Protein AF-A0A9E4XNE5-F1 (afdb_monomer_lite)

pLDDT: mean 86.87, std 10.06, range [44.75, 98.38]

Structure (mmCIF, N/CA/C/O backbone):
data_AF-A0A9E4XNE5-F1
#
_entry.id   AF-A0A9E4XNE5-F1
#
loop_
_atom_site.group_PDB
_atom_site.id
_atom_site.type_symbol
_atom_site.label_atom_id
_atom_site.label_alt_id
_atom_site.label_comp_id
_atom_site.label_asym_id
_atom_site.label_entity_id
_atom_site.label_seq_id
_atom_site.pdbx_PDB_ins_code
_atom_site.Cartn_x
_atom_site.Cartn_y
_atom_site.Cartn_z
_atom_site.occupancy
_atom_site.B_iso_or_equiv
_atom_site.auth_seq_id
_atom_site.auth_comp_id
_atom_site.auth_asym_id
_atom_site.auth_atom_id
_atom_site.pdbx_PDB_model_num
ATOM 1 N N . MET A 1 1 ? -1.985 1.975 -27.628 1.00 81.44 1 MET A N 1
ATOM 2 C CA . MET A 1 1 ? -0.834 2.059 -26.704 1.00 81.44 1 MET A CA 1
ATOM 3 C C . MET A 1 1 ? 0.299 2.797 -27.399 1.00 81.44 1 MET A C 1
ATOM 5 O O . MET A 1 1 ? 0.559 2.473 -28.553 1.00 81.44 1 MET A O 1
ATOM 9 N N . ASN A 1 2 ? 0.923 3.786 -26.751 1.00 85.31 2 ASN A N 1
ATOM 10 C CA . ASN A 1 2 ? 2.103 4.469 -27.289 1.00 85.31 2 ASN A CA 1
ATOM 11 C C . ASN A 1 2 ? 3.380 3.778 -26.758 1.00 85.31 2 ASN A C 1
ATOM 13 O O . ASN A 1 2 ? 3.574 3.788 -25.543 1.00 85.31 2 ASN A O 1
ATOM 17 N N . PRO A 1 3 ? 4.225 3.162 -27.609 1.00 84.94 3 PRO A N 1
ATOM 18 C CA . PRO A 1 3 ? 5.470 2.531 -27.163 1.00 84.94 3 PRO A CA 1
ATOM 19 C C . PRO A 1 3 ? 6.465 3.527 -26.548 1.00 84.94 3 PRO A C 1
ATOM 21 O O . PRO A 1 3 ? 7.222 3.138 -25.669 1.00 84.94 3 PRO A O 1
ATOM 24 N N . GLU A 1 4 ? 6.426 4.806 -26.937 1.00 88.31 4 GLU A N 1
ATOM 25 C CA . GLU A 1 4 ? 7.335 5.844 -26.419 1.00 88.31 4 GLU A CA 1
ATOM 26 C C . GLU A 1 4 ? 7.037 6.246 -24.965 1.00 88.31 4 GLU A C 1
ATOM 28 O O . GLU A 1 4 ? 7.830 6.937 -24.334 1.00 88.31 4 GLU A O 1
ATOM 33 N N . SER A 1 5 ? 5.904 5.807 -24.406 1.00 89.00 5 SER A N 1
ATOM 34 C CA . SER A 1 5 ? 5.564 6.027 -22.994 1.00 89.00 5 SER A CA 1
ATOM 35 C C . SER A 1 5 ? 6.295 5.079 -22.031 1.00 89.00 5 SER A C 1
ATOM 37 O O . SER A 1 5 ? 6.114 5.206 -20.823 1.00 89.00 5 SER A O 1
ATOM 39 N N . PHE A 1 6 ? 7.088 4.127 -22.538 1.00 89.62 6 PHE A N 1
ATOM 40 C CA . PHE A 1 6 ? 7.805 3.130 -21.740 1.00 89.62 6 PHE A CA 1
ATOM 41 C C . PHE A 1 6 ? 9.313 3.380 -21.813 1.00 89.62 6 PHE A C 1
ATOM 43 O O . PHE A 1 6 ? 9.875 3.451 -22.904 1.00 89.62 6 PHE A O 1
ATOM 50 N N . SER A 1 7 ? 9.963 3.509 -20.655 1.00 89.75 7 SER A N 1
ATOM 51 C CA . SER A 1 7 ? 11.423 3.606 -20.565 1.00 89.75 7 SER A CA 1
ATOM 52 C C . SER A 1 7 ? 12.094 2.253 -20.818 1.00 89.75 7 SER A C 1
ATOM 54 O O . SER A 1 7 ? 11.452 1.203 -20.741 1.00 89.75 7 SER A O 1
ATOM 56 N N . GLU A 1 8 ? 13.405 2.270 -21.072 1.00 84.19 8 GLU A N 1
ATOM 57 C CA . GLU A 1 8 ? 14.212 1.043 -21.168 1.00 84.19 8 GLU A CA 1
ATOM 58 C C . GLU A 1 8 ? 14.203 0.236 -19.857 1.00 84.19 8 GLU A C 1
ATOM 60 O O . GLU A 1 8 ? 14.239 -0.990 -19.895 1.00 84.19 8 GLU A O 1
ATOM 65 N N . ASP A 1 9 ? 14.053 0.915 -18.716 1.00 86.81 9 ASP A N 1
ATOM 66 C CA . ASP A 1 9 ? 13.974 0.307 -17.380 1.00 86.81 9 ASP A CA 1
ATOM 67 C C . ASP A 1 9 ? 12.570 -0.204 -17.006 1.00 86.81 9 ASP A C 1
ATOM 69 O O . ASP A 1 9 ? 12.326 -0.592 -15.859 1.00 86.81 9 ASP A O 1
ATOM 73 N N . ALA A 1 10 ? 11.602 -0.172 -17.928 1.00 89.62 10 ALA A N 1
ATOM 74 C CA . ALA A 1 10 ? 10.262 -0.669 -17.643 1.00 89.62 10 ALA A CA 1
ATOM 75 C C . ALA A 1 10 ? 10.308 -2.163 -17.245 1.00 89.62 10 ALA A C 1
ATOM 77 O O . ALA A 1 10 ? 11.053 -2.941 -17.842 1.00 89.62 10 ALA A O 1
ATOM 78 N N . PRO A 1 11 ? 9.481 -2.619 -16.281 1.00 91.06 11 PRO A N 1
ATOM 79 C CA . PRO A 1 11 ? 9.478 -4.006 -15.808 1.00 91.06 11 PRO A CA 1
ATOM 80 C C . PRO A 1 11 ? 8.749 -4.937 -16.792 1.00 91.06 11 PRO A C 1
ATOM 82 O O . PRO A 1 11 ? 7.751 -5.583 -16.466 1.00 91.06 11 PRO A O 1
ATOM 85 N N . GLY A 1 12 ? 9.209 -4.974 -18.038 1.00 92.62 12 GLY A N 1
ATOM 86 C CA . GLY A 1 12 ? 8.590 -5.686 -19.143 1.00 92.62 12 GLY A CA 1
ATOM 87 C C . GLY A 1 12 ? 9.072 -5.167 -20.490 1.00 92.62 12 GLY A C 1
ATOM 88 O O . GLY A 1 12 ? 10.051 -4.437 -20.585 1.00 92.62 12 GLY A O 1
ATOM 89 N N . ARG A 1 13 ? 8.386 -5.563 -21.560 1.00 92.75 13 ARG A N 1
ATOM 90 C CA . ARG A 1 13 ? 8.715 -5.139 -22.925 1.00 92.75 13 ARG A CA 1
ATOM 91 C C . ARG A 1 13 ? 7.472 -4.817 -23.728 1.00 92.75 13 ARG A C 1
ATOM 93 O O . ARG A 1 13 ? 6.460 -5.508 -23.622 1.00 92.75 13 ARG A O 1
ATOM 100 N N . VAL A 1 14 ? 7.578 -3.815 -24.590 1.00 93.69 14 VAL A N 1
ATOM 101 C CA . VAL A 1 14 ? 6.551 -3.515 -25.587 1.00 93.69 14 VAL A CA 1
ATOM 102 C C . VAL A 1 14 ? 6.839 -4.328 -26.849 1.00 93.69 14 VAL A C 1
ATOM 104 O O . VAL A 1 14 ? 7.942 -4.287 -27.388 1.00 93.69 14 VAL A O 1
ATOM 107 N N . VAL A 1 15 ? 5.859 -5.094 -27.321 1.00 92.69 15 VAL A N 1
ATOM 108 C CA . VAL A 1 15 ? 5.959 -5.925 -28.528 1.00 92.69 15 VAL A CA 1
ATOM 109 C C . VAL A 1 15 ? 4.885 -5.538 -29.531 1.00 92.69 15 VAL A C 1
ATOM 111 O O . VAL A 1 15 ? 3.800 -5.092 -29.148 1.00 92.69 15 VAL A O 1
ATOM 114 N N . ARG A 1 16 ? 5.153 -5.745 -30.825 1.00 92.81 16 ARG A N 1
ATOM 115 C CA . ARG A 1 16 ? 4.084 -5.678 -31.823 1.00 92.81 16 ARG A CA 1
ATOM 116 C C . ARG A 1 16 ? 3.173 -6.890 -31.691 1.00 92.81 16 ARG A C 1
ATOM 118 O O . ARG A 1 16 ? 3.657 -8.019 -31.638 1.00 92.81 16 ARG A O 1
ATOM 125 N N . ALA A 1 17 ? 1.869 -6.643 -31.669 1.00 88.94 17 ALA A N 1
ATOM 126 C CA . ALA A 1 17 ? 0.841 -7.672 -31.582 1.00 88.94 17 ALA A CA 1
ATOM 127 C C . ALA A 1 17 ? -0.103 -7.574 -32.796 1.00 88.94 17 ALA A C 1
ATOM 129 O O . ALA A 1 17 ? -0.473 -6.454 -33.157 1.00 88.94 17 ALA A O 1
ATOM 130 N N . PRO A 1 18 ? -0.509 -8.703 -33.411 1.00 86.19 18 PRO A N 1
ATOM 131 C CA . PRO A 1 18 ? -1.326 -8.702 -34.629 1.00 86.19 18 PRO A CA 1
ATOM 132 C C . PRO A 1 18 ? -2.647 -7.929 -34.500 1.00 86.19 18 PRO A C 1
ATOM 134 O O . PRO A 1 18 ? -3.001 -7.187 -35.410 1.00 86.19 18 PRO A O 1
ATOM 137 N N . ASP A 1 19 ? -3.324 -8.040 -33.352 1.00 84.94 19 ASP A N 1
ATOM 138 C CA . ASP A 1 19 ? -4.700 -7.542 -33.191 1.00 84.94 19 ASP A CA 1
ATOM 139 C C . ASP A 1 19 ? -4.795 -6.161 -32.524 1.00 84.94 19 ASP A C 1
ATOM 141 O O . ASP A 1 19 ? -5.786 -5.452 -32.678 1.00 84.94 19 ASP A O 1
ATOM 145 N N . VAL A 1 20 ? -3.763 -5.757 -31.776 1.00 82.75 20 VAL A N 1
ATOM 146 C CA . VAL A 1 20 ? -3.769 -4.523 -30.960 1.00 82.75 20 VAL A CA 1
ATOM 147 C C . VAL A 1 20 ? -2.625 -3.562 -31.301 1.00 82.75 20 VAL A C 1
ATOM 149 O O . VAL A 1 20 ? -2.427 -2.560 -30.612 1.00 82.75 20 VAL A O 1
ATOM 152 N N . AS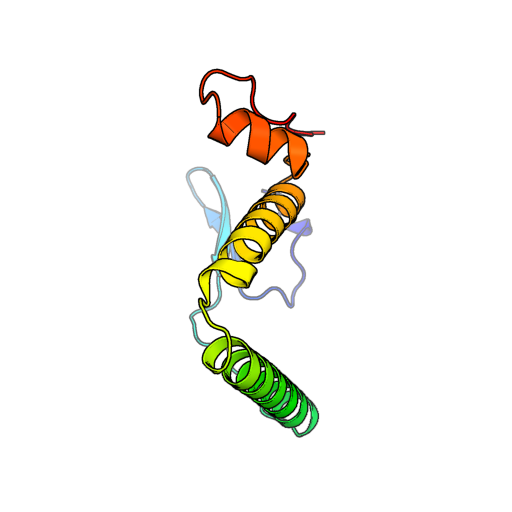N A 1 21 ? -1.888 -3.841 -32.387 1.00 88.50 21 ASN A N 1
ATOM 153 C CA . ASN A 1 21 ? -0.693 -3.141 -32.881 1.00 88.50 21 ASN A CA 1
ATOM 154 C C . ASN A 1 21 ? 0.511 -3.208 -31.922 1.00 88.50 21 ASN A C 1
ATOM 156 O O . ASN A 1 21 ? 1.558 -3.729 -32.298 1.00 88.50 21 ASN A O 1
ATOM 160 N N . TRP A 1 22 ? 0.354 -2.752 -30.678 1.00 92.00 22 TRP A N 1
ATOM 161 C CA . TRP A 1 22 ? 1.368 -2.776 -29.623 1.00 92.00 22 TRP A CA 1
ATOM 162 C C . TRP A 1 22 ? 0.781 -3.311 -28.316 1.00 92.00 22 TRP A C 1
ATOM 164 O O . TRP A 1 22 ? -0.302 -2.892 -27.909 1.00 92.00 22 TRP A O 1
ATOM 174 N N . ALA A 1 23 ? 1.514 -4.197 -27.646 1.00 92.69 23 ALA A N 1
ATOM 175 C CA . ALA A 1 23 ? 1.156 -4.769 -26.351 1.00 92.69 23 ALA A CA 1
ATOM 176 C C . ALA A 1 23 ? 2.352 -4.730 -25.392 1.00 92.69 23 ALA A C 1
ATOM 178 O O . ALA A 1 23 ? 3.492 -4.898 -25.822 1.00 92.69 23 ALA A O 1
ATOM 179 N N . PHE A 1 24 ? 2.101 -4.549 -24.095 1.00 92.50 24 PHE A N 1
ATOM 180 C CA . PHE A 1 24 ? 3.126 -4.667 -23.057 1.00 92.50 24 PHE A CA 1
ATOM 181 C C . PHE A 1 24 ? 3.087 -6.061 -22.436 1.00 92.50 24 PHE A C 1
ATOM 183 O O . PHE A 1 24 ? 2.037 -6.521 -21.991 1.00 92.50 24 PHE A O 1
ATOM 190 N N . ILE A 1 25 ? 4.239 -6.724 -22.412 1.00 93.19 25 ILE A N 1
ATOM 191 C CA . ILE A 1 25 ? 4.448 -8.010 -21.753 1.00 93.19 25 ILE A CA 1
ATOM 192 C C . ILE A 1 25 ? 5.259 -7.740 -20.483 1.00 93.19 25 ILE A C 1
ATOM 194 O O . ILE A 1 25 ? 6.441 -7.404 -20.606 1.00 93.19 25 ILE A O 1
ATOM 198 N N . PRO A 1 26 ? 4.667 -7.887 -19.284 1.00 94.12 26 PRO A N 1
ATOM 199 C CA . PRO A 1 26 ? 5.391 -7.740 -18.028 1.00 94.12 26 PRO A CA 1
ATOM 200 C C . PRO A 1 26 ? 6.554 -8.731 -17.917 1.00 94.12 26 PRO A C 1
ATOM 202 O O . PRO A 1 26 ? 6.497 -9.843 -18.451 1.00 94.12 26 PRO A O 1
ATOM 205 N N . ALA A 1 27 ? 7.603 -8.343 -17.196 1.00 93.56 27 ALA A N 1
ATOM 206 C CA . ALA A 1 27 ? 8.649 -9.269 -16.786 1.00 93.56 27 ALA A CA 1
ATOM 207 C C . ALA A 1 27 ? 8.051 -10.377 -15.891 1.00 93.56 27 ALA A C 1
ATOM 209 O O . ALA A 1 27 ? 7.110 -10.115 -15.134 1.00 93.56 27 ALA A O 1
ATOM 210 N N . PRO A 1 28 ? 8.558 -11.620 -15.971 1.00 91.94 28 PRO A N 1
ATOM 211 C CA . PRO A 1 28 ? 8.079 -12.701 -15.118 1.00 91.94 28 PRO A CA 1
ATOM 212 C C . PRO A 1 28 ? 8.327 -12.378 -13.639 1.00 91.94 28 PRO A C 1
ATOM 214 O O . PRO A 1 28 ? 9.365 -11.828 -13.278 1.00 91.94 28 PRO A O 1
ATOM 217 N N . LEU A 1 29 ? 7.368 -12.740 -12.786 1.00 92.44 29 LEU A N 1
ATOM 218 C CA . LEU A 1 29 ? 7.495 -12.605 -11.336 1.00 92.44 29 LEU A CA 1
ATOM 219 C C . LEU A 1 29 ? 8.177 -13.848 -10.723 1.00 92.44 29 LEU A C 1
ATOM 221 O O . LEU A 1 29 ? 7.945 -14.957 -11.213 1.00 92.44 29 LEU A O 1
ATOM 225 N N . PRO A 1 30 ? 8.943 -13.692 -9.623 1.00 90.50 30 PRO A N 1
ATOM 226 C CA . PRO A 1 30 ? 9.269 -12.428 -8.958 1.00 90.50 30 PRO A CA 1
ATOM 227 C C . PRO A 1 30 ? 10.432 -11.689 -9.649 1.00 90.50 30 PRO A C 1
ATOM 229 O O . PRO A 1 30 ? 11.315 -12.336 -10.213 1.00 90.50 30 PRO A O 1
ATOM 232 N N . PRO A 1 31 ? 10.481 -10.347 -9.576 1.00 89.06 31 PRO A N 1
ATOM 233 C CA . PRO A 1 31 ? 11.672 -9.613 -9.982 1.00 89.06 31 PRO A CA 1
ATOM 234 C C . PRO A 1 31 ? 12.852 -9.961 -9.064 1.00 89.06 31 PRO A C 1
ATOM 236 O O . PRO A 1 31 ? 12.670 -10.303 -7.892 1.00 89.06 31 PRO A O 1
ATOM 239 N N . GLN A 1 32 ? 14.075 -9.831 -9.578 1.00 87.62 32 GLN A N 1
ATOM 240 C CA . GLN A 1 32 ? 15.267 -9.872 -8.736 1.00 87.62 32 GLN A CA 1
ATOM 241 C C . GLN A 1 32 ? 15.294 -8.598 -7.880 1.00 87.62 32 GLN A C 1
ATOM 243 O O . GLN A 1 32 ? 15.343 -7.494 -8.417 1.00 87.62 32 GLN A O 1
ATOM 248 N N . LEU A 1 33 ? 15.243 -8.747 -6.558 1.00 87.19 33 LEU A N 1
ATOM 249 C CA . LEU A 1 33 ? 15.332 -7.634 -5.615 1.00 87.19 33 LEU A CA 1
ATOM 250 C C . LEU A 1 33 ? 16.640 -7.743 -4.837 1.00 87.19 33 LEU A C 1
ATOM 252 O O . LEU A 1 33 ? 16.919 -8.777 -4.228 1.00 87.19 33 LEU A O 1
ATOM 256 N N . GLU A 1 34 ? 17.428 -6.673 -4.824 1.00 90.56 34 GLU A N 1
ATOM 257 C CA . GLU A 1 34 ? 18.576 -6.578 -3.929 1.00 90.56 34 GLU A CA 1
ATOM 258 C C . GLU A 1 34 ? 18.094 -6.196 -2.529 1.00 90.56 34 GLU A C 1
ATOM 260 O O . GLU A 1 34 ? 17.667 -5.068 -2.276 1.00 90.56 34 GLU A O 1
ATOM 265 N N . ILE A 1 35 ? 18.161 -7.144 -1.592 1.00 89.81 35 ILE A N 1
ATOM 266 C CA . ILE A 1 35 ? 17.831 -6.882 -0.187 1.00 89.81 35 ILE A CA 1
ATOM 267 C C . ILE A 1 35 ? 19.032 -6.215 0.489 1.00 89.81 35 ILE A C 1
ATOM 269 O O . ILE A 1 35 ? 19.804 -6.837 1.217 1.00 89.81 35 ILE A O 1
ATOM 273 N N . GLY A 1 36 ? 19.203 -4.928 0.195 1.00 95.00 36 GLY A N 1
ATOM 274 C CA . GLY A 1 36 ? 20.175 -4.059 0.849 1.00 95.00 36 GLY A CA 1
ATOM 275 C C . GLY A 1 36 ? 19.733 -3.620 2.247 1.00 95.00 36 GLY A C 1
ATOM 276 O O . GLY A 1 36 ? 18.619 -3.896 2.699 1.00 95.00 36 GLY A O 1
ATOM 277 N N . GLN A 1 37 ? 20.610 -2.886 2.936 1.00 97.06 37 GLN A N 1
ATOM 278 C CA . GLN A 1 37 ? 20.326 -2.377 4.282 1.00 97.06 37 GLN A CA 1
ATOM 279 C C . GLN A 1 37 ? 19.100 -1.459 4.319 1.00 97.06 37 GLN A C 1
ATOM 281 O O . GLN A 1 37 ? 18.315 -1.550 5.260 1.00 97.06 37 GLN A O 1
ATOM 286 N N . ASP A 1 38 ? 18.915 -0.615 3.302 1.00 96.12 38 ASP A N 1
ATOM 287 C CA . ASP A 1 38 ? 17.794 0.326 3.254 1.00 96.12 38 ASP A CA 1
ATOM 288 C C . ASP A 1 38 ? 16.458 -0.401 3.088 1.00 96.12 38 ASP A C 1
ATOM 290 O O . ASP A 1 38 ? 15.542 -0.175 3.874 1.00 96.12 38 ASP A O 1
ATOM 294 N N . LEU A 1 39 ? 16.368 -1.355 2.151 1.00 95.25 39 LEU A N 1
ATOM 295 C CA . LEU A 1 39 ? 15.159 -2.163 1.971 1.00 95.25 39 LEU A CA 1
ATOM 296 C C . LEU A 1 39 ? 14.846 -2.990 3.226 1.00 95.25 39 LEU A C 1
ATOM 298 O O . LEU A 1 39 ? 13.703 -3.025 3.676 1.00 95.25 39 LEU A O 1
ATOM 302 N N . SER A 1 40 ? 15.863 -3.608 3.832 1.00 97.00 40 SER A N 1
ATOM 303 C CA . SER A 1 40 ? 15.711 -4.359 5.084 1.00 97.00 40 SER A CA 1
ATOM 304 C C . SER A 1 40 ? 15.207 -3.475 6.235 1.00 97.00 40 SER A C 1
ATOM 306 O O . SER A 1 40 ? 14.318 -3.874 6.994 1.00 97.00 40 SER A O 1
A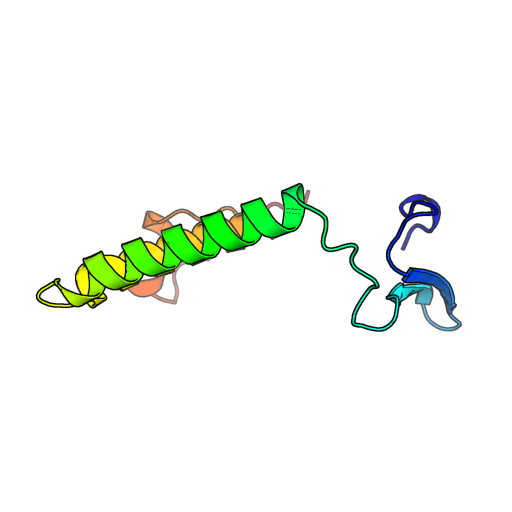TOM 308 N N . ARG A 1 41 ? 15.715 -2.239 6.335 1.00 97.75 41 ARG A N 1
ATOM 309 C CA . ARG A 1 41 ? 15.249 -1.253 7.316 1.00 97.75 41 ARG A CA 1
ATOM 310 C C . ARG A 1 41 ? 13.794 -0.871 7.069 1.00 97.75 41 ARG A C 1
ATOM 312 O O . ARG A 1 41 ? 13.011 -0.930 8.010 1.00 97.75 41 ARG A O 1
ATOM 319 N N . SER A 1 42 ? 13.420 -0.545 5.832 1.00 97.62 42 SER A N 1
ATOM 320 C CA . SER A 1 42 ? 12.037 -0.192 5.491 1.00 97.62 42 SER A CA 1
ATOM 321 C C . SER A 1 42 ? 11.057 -1.329 5.784 1.00 97.62 42 SER A C 1
ATOM 323 O O . SER A 1 42 ? 9.989 -1.077 6.337 1.00 97.62 42 SER A O 1
ATOM 325 N N . ILE A 1 43 ? 11.426 -2.580 5.486 1.00 97.06 43 ILE A N 1
ATOM 326 C CA . ILE A 1 43 ? 10.615 -3.757 5.839 1.00 97.06 43 ILE A CA 1
ATOM 327 C C . ILE A 1 43 ? 10.464 -3.859 7.360 1.00 97.06 43 ILE A C 1
ATOM 329 O O . ILE A 1 43 ? 9.353 -3.997 7.860 1.00 97.06 43 ILE A O 1
ATOM 333 N N . SER A 1 44 ? 11.562 -3.717 8.106 1.00 98.06 44 SER A N 1
ATOM 334 C CA . SER A 1 44 ? 11.539 -3.793 9.573 1.00 98.06 44 SER A CA 1
ATOM 335 C C . SER A 1 44 ? 10.678 -2.689 10.203 1.00 98.06 44 SER A C 1
ATOM 337 O O . SER A 1 44 ? 9.963 -2.926 11.178 1.00 98.06 44 SER A O 1
ATOM 339 N N . GLU A 1 45 ? 10.733 -1.472 9.658 1.00 98.31 45 GLU A N 1
ATOM 340 C CA . GLU A 1 45 ? 9.900 -0.348 10.092 1.00 98.31 45 GLU A CA 1
ATOM 341 C C . GLU A 1 45 ? 8.418 -0.593 9.798 1.00 98.31 45 GLU A C 1
ATOM 343 O O . GLU A 1 45 ? 7.580 -0.355 10.673 1.00 98.31 45 GLU A O 1
ATOM 348 N N . ALA A 1 46 ? 8.100 -1.113 8.609 1.00 98.25 46 ALA A N 1
ATOM 349 C CA . ALA A 1 46 ? 6.740 -1.476 8.229 1.00 98.25 46 ALA A CA 1
ATOM 350 C C . ALA A 1 46 ? 6.177 -2.587 9.131 1.00 98.25 46 ALA A C 1
ATOM 352 O O . ALA A 1 46 ? 5.080 -2.439 9.675 1.00 98.25 46 ALA A O 1
ATOM 353 N N . ASP A 1 47 ? 6.947 -3.651 9.368 1.00 98.25 47 ASP A N 1
ATOM 354 C CA . ASP A 1 47 ? 6.560 -4.757 10.250 1.00 98.25 47 ASP A CA 1
ATOM 355 C C . ASP A 1 47 ? 6.311 -4.274 11.682 1.00 98.25 47 ASP A C 1
ATOM 357 O O . ASP A 1 47 ? 5.309 -4.645 12.304 1.00 98.25 47 ASP A O 1
ATOM 361 N N . ARG A 1 48 ? 7.177 -3.393 12.204 1.00 98.38 48 ARG A N 1
ATOM 362 C CA . ARG A 1 48 ? 6.989 -2.788 13.529 1.00 98.38 48 ARG A CA 1
ATOM 363 C C . ARG A 1 48 ? 5.699 -1.973 13.592 1.00 98.38 48 ARG A C 1
ATOM 365 O O . ARG A 1 48 ? 4.923 -2.160 14.527 1.00 98.38 48 ARG A O 1
ATOM 372 N N . ALA A 1 49 ? 5.446 -1.109 12.610 1.00 97.50 49 ALA A N 1
ATOM 373 C CA . ALA A 1 49 ? 4.241 -0.281 12.573 1.00 97.50 49 ALA A CA 1
ATOM 374 C C . ALA A 1 49 ? 2.956 -1.128 12.493 1.00 97.50 49 ALA A C 1
ATOM 376 O O . ALA A 1 49 ? 1.976 -0.847 13.188 1.00 97.50 49 ALA A O 1
ATOM 377 N N . LEU A 1 50 ? 2.966 -2.210 11.706 1.00 95.88 50 LEU A N 1
ATOM 378 C CA . LEU A 1 50 ? 1.854 -3.164 11.643 1.00 95.88 50 LEU A CA 1
ATOM 379 C C . LEU A 1 50 ? 1.663 -3.913 12.968 1.00 95.88 50 LEU A C 1
ATOM 381 O O . LEU A 1 50 ? 0.528 -4.114 13.409 1.00 95.88 50 LEU A O 1
ATOM 385 N N . GLY A 1 51 ? 2.758 -4.297 13.627 1.00 95.75 51 GLY A N 1
ATOM 386 C CA . GLY A 1 51 ? 2.734 -4.905 14.956 1.00 95.75 51 GLY A CA 1
ATOM 387 C C . GLY A 1 51 ? 2.130 -3.978 16.014 1.00 95.75 51 GLY A C 1
ATOM 388 O O . GLY A 1 51 ? 1.267 -4.404 16.784 1.00 95.75 51 GLY A O 1
ATOM 389 N N . GLU A 1 52 ? 2.524 -2.704 16.015 1.00 94.94 52 GLU A N 1
ATOM 390 C CA . GLU A 1 52 ? 1.975 -1.668 16.898 1.00 94.94 52 GLU A CA 1
ATOM 391 C C . GLU A 1 52 ? 0.475 -1.468 16.663 1.00 94.94 52 GLU A C 1
ATOM 393 O O . GLU A 1 52 ? -0.308 -1.521 17.616 1.00 94.94 52 GLU A O 1
ATOM 398 N N . LEU A 1 53 ? 0.050 -1.336 15.401 1.00 91.94 53 LEU A N 1
ATOM 399 C CA . LEU A 1 53 ? -1.367 -1.240 15.045 1.00 91.94 53 LEU A CA 1
ATOM 400 C C . LEU A 1 53 ? -2.146 -2.457 15.554 1.00 91.94 53 LEU A C 1
ATOM 402 O O . LEU A 1 53 ? -3.172 -2.302 16.219 1.00 91.94 53 LEU A O 1
ATOM 406 N N . ARG A 1 54 ? -1.650 -3.673 15.297 1.00 91.38 54 ARG A N 1
ATOM 407 C CA . ARG A 1 54 ? -2.279 -4.908 15.783 1.00 91.38 54 ARG A CA 1
ATOM 408 C C . ARG A 1 54 ? -2.394 -4.910 17.306 1.00 91.38 54 ARG A C 1
ATOM 410 O O . ARG A 1 54 ? -3.447 -5.281 17.830 1.00 91.38 54 ARG A O 1
ATOM 417 N N . GLY A 1 55 ? -1.345 -4.489 18.009 1.00 91.88 55 GLY A N 1
ATOM 418 C CA . GLY A 1 55 ? -1.334 -4.380 19.466 1.00 91.88 55 GLY A CA 1
ATOM 419 C C . GLY A 1 55 ? -2.417 -3.433 19.983 1.00 91.88 55 GLY A C 1
ATOM 420 O O . GLY A 1 55 ? -3.189 -3.806 20.864 1.00 91.88 55 GLY A O 1
ATOM 421 N N . VAL A 1 56 ? -2.539 -2.241 19.392 1.00 90.31 56 VAL A N 1
ATOM 422 C CA . VAL A 1 56 ? -3.572 -1.259 19.760 1.00 90.31 56 VAL A CA 1
ATOM 423 C C . VAL A 1 56 ? -4.975 -1.804 19.495 1.00 90.31 56 VAL A C 1
ATOM 425 O O . VAL A 1 56 ? -5.824 -1.766 20.384 1.00 90.31 56 VAL A O 1
ATOM 428 N N . VAL A 1 57 ? -5.221 -2.355 18.303 1.00 90.50 57 VAL A N 1
ATOM 429 C CA . VAL A 1 57 ? -6.553 -2.834 17.897 1.00 90.50 57 VAL A CA 1
ATOM 430 C C . VAL A 1 57 ? -7.027 -4.016 18.745 1.00 90.50 57 VAL A C 1
ATOM 432 O O . VAL A 1 57 ? -8.212 -4.093 19.064 1.00 90.50 57 VAL A O 1
ATOM 435 N N . THR A 1 58 ? -6.118 -4.906 19.155 1.00 88.38 58 THR A N 1
ATOM 436 C CA . THR A 1 58 ? -6.449 -6.079 19.992 1.00 88.38 58 THR A CA 1
ATOM 437 C C . THR A 1 58 ? -6.954 -5.678 21.383 1.00 88.38 58 THR A C 1
ATOM 439 O O . THR A 1 58 ? -7.737 -6.408 21.98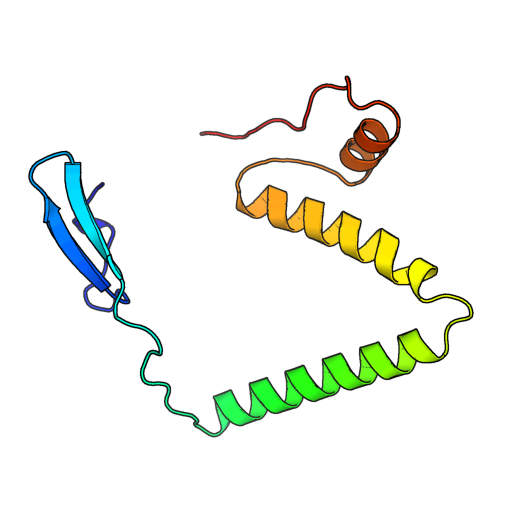2 1.00 88.38 58 THR A O 1
ATOM 442 N N . ASN A 1 59 ? -6.549 -4.509 21.887 1.00 88.12 59 ASN A N 1
ATOM 443 C CA . ASN A 1 59 ? -6.951 -4.009 23.205 1.00 88.12 59 ASN A CA 1
ATOM 444 C C . ASN A 1 59 ? -8.263 -3.204 23.190 1.00 88.12 59 ASN A C 1
ATOM 446 O O . ASN A 1 59 ? -8.721 -2.757 24.243 1.00 88.12 59 ASN A O 1
ATOM 450 N N . LEU A 1 60 ? -8.871 -2.982 22.020 1.00 89.62 60 LEU A N 1
ATOM 451 C CA . LEU A 1 60 ? -10.134 -2.254 21.920 1.00 89.62 60 LEU A CA 1
ATOM 452 C C . LEU A 1 60 ? -11.326 -3.151 22.292 1.00 89.62 60 LEU A C 1
ATOM 454 O O . LEU A 1 60 ? -11.325 -4.336 21.963 1.00 89.62 60 LEU A O 1
ATOM 458 N N . PRO A 1 61 ? -12.411 -2.584 22.859 1.00 90.62 61 PRO A N 1
ATOM 459 C CA . PRO A 1 61 ? -13.646 -3.329 23.122 1.00 90.62 61 PRO A CA 1
ATOM 460 C C . PRO A 1 61 ? -14.241 -3.983 21.867 1.00 90.62 61 PRO A C 1
ATOM 462 O O . PRO A 1 61 ? -14.941 -4.988 21.944 1.00 90.62 61 PRO A O 1
ATOM 465 N N . SER A 1 62 ? -13.988 -3.385 20.699 1.00 89.69 62 SER A N 1
ATOM 466 C CA . SER A 1 62 ? -14.357 -3.922 19.395 1.00 89.69 62 SER A CA 1
ATOM 467 C C . SER A 1 62 ? -13.462 -3.327 18.311 1.00 89.69 62 SER A C 1
ATOM 469 O O . SER A 1 62 ? -13.439 -2.112 18.113 1.00 89.69 62 SER A O 1
ATOM 471 N N . ALA A 1 63 ? -12.775 -4.181 17.550 1.00 86.50 63 ALA A N 1
ATOM 472 C CA . ALA A 1 63 ? -11.937 -3.758 16.424 1.00 86.50 63 ALA A CA 1
ATOM 473 C C . ALA A 1 63 ? -12.735 -3.016 15.331 1.00 86.50 63 ALA A C 1
ATOM 475 O O . ALA A 1 63 ? -12.188 -2.187 14.602 1.00 86.50 63 ALA A O 1
ATOM 476 N N . ASN A 1 64 ? -14.049 -3.262 15.245 1.00 86.88 64 ASN A N 1
ATOM 477 C CA . ASN A 1 64 ? -14.937 -2.604 14.284 1.00 86.88 64 ASN A CA 1
ATOM 478 C C . ASN A 1 64 ? -15.000 -1.081 14.453 1.00 86.88 64 ASN A C 1
ATOM 480 O O . ASN A 1 64 ? -15.325 -0.397 13.485 1.00 86.88 64 ASN A O 1
ATOM 484 N N . ILE A 1 65 ? -14.679 -0.560 15.644 1.00 87.44 65 ILE A N 1
ATOM 485 C CA . ILE A 1 65 ? -14.654 0.883 15.925 1.00 87.44 65 ILE A CA 1
ATOM 486 C C . ILE A 1 65 ? -13.665 1.597 14.998 1.00 87.44 65 ILE A C 1
ATOM 488 O O . ILE A 1 65 ? -13.950 2.693 14.526 1.00 87.44 65 ILE A O 1
ATOM 492 N N . VAL A 1 66 ? -12.532 0.959 14.696 1.00 86.38 66 VAL A N 1
ATOM 493 C CA . VAL A 1 66 ? -11.491 1.528 13.833 1.00 86.38 66 VAL A CA 1
ATOM 494 C C . VAL A 1 66 ? -11.512 0.934 12.426 1.00 86.38 66 VAL A C 1
ATOM 496 O O . VAL A 1 66 ? -11.383 1.673 11.457 1.00 86.38 66 VAL A O 1
ATOM 499 N N . LEU A 1 67 ? -11.761 -0.371 12.274 1.00 87.19 67 LEU A N 1
ATOM 500 C CA . LEU A 1 67 ? -11.747 -1.034 10.961 1.00 87.19 67 LEU A CA 1
ATOM 501 C C . LEU A 1 67 ? -12.734 -0.404 9.972 1.00 87.19 67 LEU A C 1
ATOM 503 O O . LEU A 1 67 ? -12.388 -0.145 8.824 1.00 87.19 67 LEU A O 1
ATOM 507 N N . ARG A 1 68 ? -13.965 -0.130 10.416 1.00 87.56 68 ARG A N 1
ATOM 508 C CA . ARG A 1 68 ? -15.032 0.403 9.557 1.00 87.56 68 ARG A CA 1
ATOM 509 C C . ARG A 1 68 ? -14.730 1.795 8.980 1.00 87.56 68 ARG A C 1
ATOM 511 O O . ARG A 1 68 ? -14.952 1.968 7.782 1.00 87.56 68 ARG A O 1
ATOM 518 N N . PRO A 1 69 ? -14.275 2.793 9.759 1.00 88.62 69 PRO A N 1
ATOM 519 C CA . PRO A 1 69 ? -13.876 4.079 9.189 1.00 88.62 69 PRO A CA 1
ATOM 520 C C . PRO A 1 69 ? -12.596 3.987 8.344 1.00 88.62 69 PRO A C 1
ATOM 522 O O . PRO A 1 69 ? -12.523 4.660 7.318 1.00 88.62 69 PRO A O 1
ATOM 525 N N . PHE A 1 70 ? -11.627 3.130 8.701 1.00 90.06 70 PHE A N 1
ATOM 526 C CA . PHE A 1 70 ? -10.422 2.937 7.881 1.00 90.06 70 PHE A CA 1
ATOM 527 C C . PHE A 1 70 ? -10.739 2.344 6.506 1.00 90.06 70 PHE A C 1
ATOM 529 O O . PHE A 1 70 ? -10.263 2.872 5.508 1.00 90.06 70 PHE A O 1
ATOM 536 N N . LEU A 1 71 ? -11.594 1.319 6.435 1.00 89.75 71 LEU A N 1
ATOM 537 C CA . LEU A 1 71 ? -12.015 0.725 5.160 1.00 89.75 71 LEU A CA 1
ATOM 538 C C . LEU A 1 71 ? -12.712 1.739 4.246 1.00 89.75 71 LEU A C 1
ATOM 540 O O . LEU A 1 71 ? -12.457 1.760 3.047 1.00 89.75 71 LEU A O 1
ATOM 544 N N . ARG A 1 72 ? -13.565 2.607 4.804 1.00 89.38 72 ARG A N 1
ATOM 545 C CA . ARG A 1 72 ? -14.229 3.667 4.028 1.00 89.38 72 ARG A CA 1
ATOM 546 C C . ARG A 1 72 ? -13.237 4.679 3.480 1.00 89.38 72 ARG A C 1
ATOM 548 O O . ARG A 1 72 ? -13.331 5.063 2.320 1.00 89.38 72 ARG A O 1
ATOM 555 N N . ARG A 1 73 ? -12.285 5.106 4.310 1.00 90.81 73 ARG A N 1
ATOM 556 C CA . ARG A 1 73 ? -11.238 6.031 3.881 1.00 90.81 73 ARG A CA 1
ATOM 557 C C . ARG A 1 73 ? -10.377 5.422 2.778 1.00 90.81 73 ARG A C 1
ATOM 559 O O . ARG A 1 73 ? -10.162 6.078 1.769 1.00 90.81 73 ARG A O 1
ATOM 566 N N . GLU A 1 74 ? -9.975 4.166 2.939 1.00 91.25 74 GLU A N 1
ATOM 567 C CA . GLU A 1 74 ? -9.203 3.440 1.931 1.00 91.25 74 GLU A CA 1
ATOM 568 C C . GLU A 1 74 ? -9.968 3.319 0.611 1.00 91.25 74 GLU A C 1
ATOM 570 O O . GLU A 1 74 ? -9.407 3.584 -0.445 1.00 91.25 74 GLU A O 1
ATOM 575 N N . ALA A 1 75 ? -11.266 3.003 0.654 1.00 88.75 75 ALA A N 1
ATOM 576 C CA . ALA A 1 75 ? -12.097 2.941 -0.547 1.00 88.75 75 ALA A CA 1
ATOM 577 C C . ALA A 1 75 ? -12.177 4.296 -1.270 1.00 88.75 75 ALA A C 1
ATOM 579 O O . ALA A 1 75 ? -12.101 4.347 -2.498 1.00 88.75 75 ALA A O 1
ATOM 580 N N . VAL A 1 76 ? -12.294 5.398 -0.521 1.00 89.31 76 VAL A N 1
ATOM 581 C CA . VAL A 1 76 ? -12.297 6.761 -1.075 1.00 89.31 76 VAL A CA 1
ATOM 582 C C . VAL A 1 76 ? -10.943 7.112 -1.697 1.00 89.31 76 VAL A C 1
ATOM 584 O O . VAL A 1 76 ? -10.896 7.612 -2.821 1.00 89.31 76 VAL A O 1
ATOM 587 N N . ASP A 1 77 ? -9.849 6.847 -0.986 1.00 89.19 77 ASP A N 1
ATOM 588 C CA . ASP A 1 77 ? -8.498 7.186 -1.434 1.00 89.19 77 ASP A CA 1
ATOM 589 C C . ASP A 1 77 ? -8.064 6.307 -2.627 1.00 89.19 77 ASP A C 1
ATOM 591 O O . ASP A 1 77 ? -7.529 6.834 -3.605 1.00 89.19 77 ASP A O 1
ATOM 595 N N . SER A 1 78 ? -8.405 5.013 -2.623 1.00 88.12 78 SER A N 1
ATOM 596 C CA . SER A 1 78 ? -8.215 4.105 -3.767 1.00 88.12 78 SER A CA 1
ATOM 597 C C . SER A 1 78 ? -9.071 4.501 -4.977 1.00 88.12 78 SER A C 1
ATOM 599 O O . SER A 1 78 ? -8.588 4.531 -6.103 1.00 88.12 78 SER A O 1
ATOM 601 N N . SER A 1 79 ? -10.328 4.904 -4.782 1.00 86.56 79 SER A N 1
ATOM 602 C CA . SER A 1 79 ? -11.157 5.375 -5.906 1.00 86.56 79 SER A CA 1
ATOM 603 C C . SER A 1 79 ? -10.576 6.639 -6.555 1.00 86.56 79 SER A C 1
ATOM 605 O O . SER A 1 79 ? -10.669 6.823 -7.771 1.00 86.56 79 SER A O 1
ATOM 607 N N . ARG A 1 80 ? -9.930 7.502 -5.757 1.00 85.56 80 ARG A N 1
ATOM 608 C CA . ARG A 1 80 ? -9.306 8.738 -6.243 1.00 85.56 80 ARG A CA 1
ATOM 609 C C . ARG A 1 80 ? -8.111 8.471 -7.156 1.00 85.56 80 ARG A C 1
ATOM 611 O O . ARG A 1 80 ? -7.960 9.191 -8.141 1.00 85.56 80 ARG A O 1
ATOM 618 N N . ILE A 1 81 ? -7.291 7.453 -6.876 1.00 86.31 81 ILE A N 1
ATOM 619 C CA . ILE A 1 81 ? -6.167 7.096 -7.764 1.00 86.31 81 ILE A CA 1
ATOM 620 C C . ILE A 1 81 ? -6.646 6.550 -9.117 1.00 86.31 81 ILE A C 1
ATOM 622 O O . ILE A 1 81 ? -5.934 6.670 -10.109 1.00 86.31 81 ILE A O 1
ATOM 626 N N . GLU A 1 82 ? -7.872 6.026 -9.179 1.00 85.50 8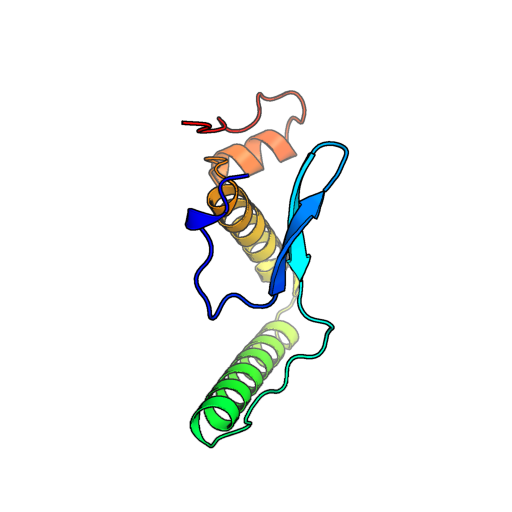2 GLU A N 1
ATOM 627 C CA . GLU A 1 82 ? -8.521 5.559 -10.411 1.00 85.50 82 GLU A CA 1
ATOM 628 C C . GLU A 1 82 ? -9.277 6.676 -11.163 1.00 85.50 82 GLU A C 1
ATOM 630 O O . GLU A 1 82 ? -9.973 6.410 -12.143 1.00 85.50 82 GLU A O 1
ATOM 635 N N . GLY A 1 83 ? -9.170 7.933 -10.713 1.00 78.25 83 GLY A N 1
ATOM 636 C CA . GLY A 1 83 ? -9.835 9.083 -11.340 1.00 78.25 83 GLY A CA 1
ATOM 637 C C . GLY A 1 83 ? -11.309 9.254 -10.953 1.00 78.25 83 GLY A C 1
ATOM 638 O O . GLY A 1 83 ? -12.030 10.045 -11.567 1.00 78.25 83 GLY A O 1
ATOM 639 N N . THR A 1 84 ? -11.781 8.536 -9.929 1.00 80.19 84 THR A N 1
ATOM 640 C CA . THR A 1 84 ? -13.126 8.722 -9.369 1.00 80.19 84 THR A CA 1
ATOM 641 C C . THR A 1 84 ? -13.056 9.689 -8.188 1.00 80.19 84 THR A C 1
ATOM 643 O O . THR A 1 84 ? -12.493 9.375 -7.138 1.00 80.19 84 THR A O 1
ATOM 646 N N . ILE A 1 85 ? -13.636 10.883 -8.335 1.00 72.31 85 ILE A N 1
ATOM 647 C CA . ILE A 1 85 ? -13.650 11.887 -7.264 1.00 72.31 85 ILE A CA 1
ATOM 648 C C . ILE A 1 85 ? -14.829 11.592 -6.339 1.00 72.31 85 ILE A C 1
ATOM 650 O O . ILE A 1 85 ? -15.943 12.053 -6.574 1.00 72.31 85 ILE A O 1
ATOM 654 N N . THR A 1 86 ? -14.571 10.822 -5.283 1.00 76.50 86 THR A N 1
ATOM 655 C CA . THR A 1 86 ? -15.546 10.515 -4.230 1.00 76.50 86 THR A CA 1
ATOM 656 C C . THR A 1 86 ? -15.122 11.108 -2.882 1.00 76.50 86 THR A C 1
ATOM 658 O O . THR A 1 86 ? -13.931 11.310 -2.617 1.00 76.50 86 THR A O 1
ATOM 661 N N . SER A 1 87 ? -16.095 11.391 -2.020 1.00 84.56 87 SER A N 1
ATOM 662 C CA . SER A 1 87 ? -15.905 11.829 -0.636 1.00 84.56 87 SER A CA 1
ATOM 663 C C . SER A 1 87 ? -16.469 10.801 0.353 1.00 84.56 87 SER A C 1
ATOM 665 O O . SER A 1 87 ? -17.202 9.885 -0.030 1.00 84.56 87 SER A O 1
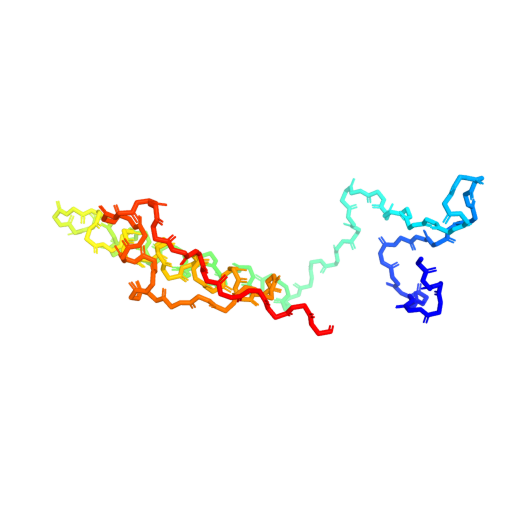ATOM 667 N N . ILE A 1 88 ? -16.130 10.935 1.640 1.00 85.81 88 ILE A N 1
ATOM 668 C CA . ILE A 1 88 ? -16.675 10.059 2.692 1.00 85.81 88 ILE A CA 1
ATOM 669 C C . ILE A 1 88 ? -18.189 10.273 2.827 1.00 85.81 88 ILE A C 1
ATOM 671 O O . ILE A 1 88 ? -18.925 9.317 3.049 1.00 85.81 88 ILE A O 1
ATOM 675 N N . GLU A 1 89 ? -18.660 11.507 2.653 1.00 87.00 89 GLU A N 1
ATOM 676 C CA . GLU A 1 89 ? -20.080 11.861 2.685 1.00 87.00 89 GLU A CA 1
ATOM 677 C C . GLU A 1 89 ? -20.835 11.214 1.522 1.00 87.00 89 GLU A C 1
ATOM 679 O O . GLU A 1 89 ? -21.902 10.645 1.727 1.00 87.00 89 GLU A O 1
ATOM 684 N N . GLN A 1 90 ? -20.265 11.246 0.315 1.00 84.62 90 GLN A N 1
ATOM 685 C CA . GLN A 1 90 ? -20.846 10.587 -0.857 1.00 84.62 90 GLN A CA 1
ATOM 686 C C . GLN A 1 90 ? -20.893 9.068 -0.685 1.00 84.62 90 GLN A C 1
ATOM 688 O O . GLN A 1 90 ? -21.913 8.453 -0.988 1.00 84.62 90 GLN A O 1
ATOM 693 N N . LEU A 1 91 ? -19.832 8.468 -0.134 1.00 85.50 91 LEU A N 1
ATOM 694 C CA . LEU A 1 91 ? -19.823 7.044 0.200 1.00 85.50 91 LEU A CA 1
ATOM 695 C C . LEU A 1 91 ? -20.892 6.707 1.250 1.00 85.50 91 LEU A C 1
ATOM 697 O O . LEU A 1 91 ? -21.601 5.718 1.105 1.00 85.50 91 LEU A O 1
ATOM 701 N N . ALA A 1 92 ? -21.050 7.537 2.283 1.00 86.75 92 ALA A N 1
ATOM 702 C CA . ALA A 1 92 ? -22.073 7.336 3.306 1.00 86.75 92 ALA A CA 1
ATOM 703 C C . ALA A 1 92 ? -23.498 7.453 2.737 1.00 86.75 92 ALA A C 1
ATOM 705 O O . ALA A 1 92 ? -24.364 6.662 3.099 1.00 86.75 92 ALA A O 1
ATOM 706 N N . LEU A 1 93 ? -23.745 8.409 1.837 1.00 87.38 93 LEU A N 1
ATOM 707 C CA . LEU A 1 93 ? -25.034 8.556 1.153 1.00 87.38 93 LEU A CA 1
ATOM 708 C C . LEU A 1 93 ? -25.348 7.346 0.266 1.00 87.38 93 LEU A C 1
ATOM 710 O O . LEU A 1 93 ? -26.475 6.862 0.300 1.00 87.38 93 LEU A O 1
ATOM 714 N N . LEU A 1 94 ? -24.352 6.829 -0.457 1.00 85.25 94 LEU A N 1
ATOM 715 C CA . LEU A 1 94 ? -24.478 5.620 -1.274 1.00 85.25 94 LEU A CA 1
ATOM 716 C C . LEU A 1 94 ? -24.768 4.367 -0.430 1.00 85.25 94 LEU A C 1
ATOM 718 O O . LEU A 1 94 ? -25.557 3.516 -0.826 1.00 85.25 94 LEU A O 1
ATOM 722 N N . GLU A 1 95 ? -24.140 4.236 0.742 1.00 85.31 95 GLU A N 1
ATOM 723 C CA . GLU A 1 95 ? -24.398 3.117 1.660 1.00 85.31 95 GLU A CA 1
ATOM 724 C C . GLU A 1 95 ? -25.829 3.133 2.230 1.00 85.31 95 GLU A C 1
ATOM 726 O O . GLU A 1 95 ? -26.358 2.077 2.582 1.00 85.31 95 GLU A O 1
ATOM 731 N N . LEU A 1 96 ? -26.442 4.317 2.351 1.00 88.31 96 LEU A N 1
ATOM 732 C CA . LEU A 1 96 ? -27.818 4.489 2.827 1.00 88.31 96 LEU A CA 1
ATOM 733 C C . LEU A 1 96 ? -28.852 4.274 1.719 1.00 88.31 96 LEU A C 1
ATOM 735 O O . LEU A 1 96 ? -29.915 3.715 1.984 1.00 88.31 96 LEU A O 1
ATOM 739 N N . ASP A 1 97 ? -28.542 4.735 0.510 1.00 86.56 97 ASP A N 1
ATOM 740 C CA . ASP A 1 97 ? -29.391 4.626 -0.669 1.00 86.56 97 ASP A CA 1
ATOM 741 C C . ASP A 1 97 ? -28.531 4.290 -1.905 1.00 86.56 97 ASP A C 1
ATOM 743 O O . ASP A 1 97 ? -27.875 5.179 -2.463 1.00 86.56 97 ASP A O 1
ATOM 747 N N . PRO A 1 98 ? -28.515 3.014 -2.337 1.00 79.00 98 PRO A N 1
ATOM 748 C CA . PRO A 1 98 ? -27.707 2.558 -3.466 1.00 79.00 98 PRO A CA 1
ATOM 749 C C . PRO A 1 98 ? -28.087 3.185 -4.813 1.00 79.00 98 PRO A C 1
ATOM 751 O O . PRO A 1 98 ? -27.288 3.113 -5.746 1.00 79.00 98 PRO A O 1
ATOM 754 N N . ASP A 1 99 ? -29.281 3.781 -4.925 1.00 77.56 99 ASP A N 1
ATOM 755 C CA . ASP A 1 99 ? -29.774 4.406 -6.158 1.00 77.56 99 ASP A CA 1
ATOM 756 C C . ASP A 1 99 ? -29.299 5.867 -6.314 1.00 77.56 99 ASP A C 1
ATOM 758 O O . ASP A 1 99 ? -29.576 6.519 -7.328 1.00 77.56 99 ASP A O 1
ATOM 762 N N . GLN A 1 100 ? -28.546 6.397 -5.341 1.00 69.19 100 GLN A N 1
ATOM 763 C CA . GLN A 1 100 ? -27.894 7.702 -5.457 1.00 69.19 100 GLN A CA 1
ATOM 764 C C . GLN A 1 100 ? -26.849 7.707 -6.584 1.00 69.19 100 GLN A C 1
ATOM 766 O O . GLN A 1 100 ? -26.083 6.750 -6.738 1.00 69.19 100 GLN A O 1
ATOM 771 N N . PRO A 1 101 ? -26.748 8.800 -7.365 1.00 61.41 101 PRO A N 1
ATOM 772 C CA . PRO A 1 101 ? -25.762 8.893 -8.429 1.00 61.41 101 PRO A CA 1
ATOM 773 C C . PRO A 1 101 ? -24.346 8.780 -7.856 1.00 61.41 101 PRO A C 1
ATOM 775 O O . PRO A 1 101 ? -23.957 9.516 -6.946 1.00 61.41 101 PRO A O 1
ATOM 778 N N . ALA A 1 102 ? -23.576 7.846 -8.414 1.00 61.09 102 ALA A N 1
ATOM 779 C CA . ALA A 1 102 ? -22.188 7.635 -8.044 1.00 61.09 102 ALA A CA 1
ATOM 780 C C . ALA A 1 102 ? -21.338 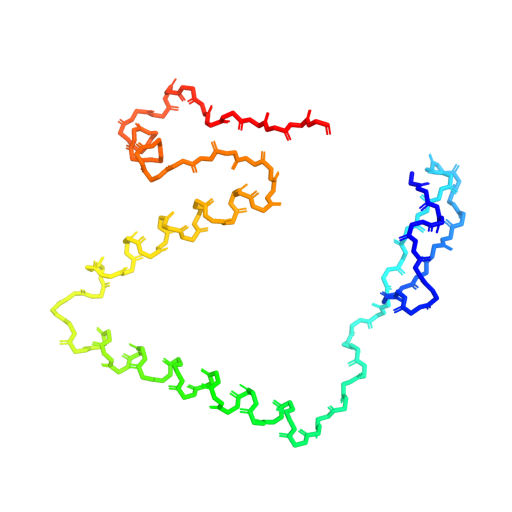8.895 -8.285 1.00 61.09 102 ALA A C 1
ATOM 782 O O . ALA A 1 102 ? -21.637 9.731 -9.142 1.00 61.09 102 ALA A O 1
ATOM 783 N N . ALA A 1 103 ? -20.247 8.987 -7.526 1.00 64.62 103 ALA A N 1
ATOM 784 C CA . ALA A 1 103 ? -19.198 9.986 -7.669 1.00 64.62 103 ALA A CA 1
ATOM 785 C C . ALA A 1 103 ? -18.796 10.238 -9.136 1.00 64.62 103 ALA A C 1
ATOM 787 O O . ALA A 1 103 ? -18.680 9.314 -9.945 1.00 64.62 103 ALA A O 1
ATOM 788 N N . THR A 1 104 ? -18.548 11.505 -9.471 1.00 64.38 104 THR A N 1
ATOM 789 C CA . THR A 1 104 ? -18.167 11.923 -10.822 1.00 64.38 104 THR A CA 1
ATOM 790 C C . THR A 1 104 ? -16.807 11.326 -11.199 1.00 64.38 104 THR A C 1
ATOM 792 O O . THR A 1 104 ? -15.816 11.514 -10.488 1.00 64.38 104 THR A O 1
ATOM 795 N N . ARG A 1 105 ? -16.740 10.622 -12.335 1.00 57.38 105 ARG A N 1
ATOM 796 C CA . ARG A 1 105 ? -15.468 10.238 -12.965 1.00 57.38 105 ARG A CA 1
ATOM 797 C C . ARG A 1 105 ? -14.896 11.437 -13.710 1.00 57.38 105 ARG A C 1
ATOM 799 O O . ARG A 1 105 ? -15.564 11.965 -14.597 1.00 57.38 105 ARG A O 1
ATOM 806 N N . ASP A 1 106 ? -13.673 11.839 -13.382 1.00 54.72 106 ASP A N 1
ATOM 807 C CA . ASP A 1 106 ? -12.931 12.822 -14.177 1.00 54.72 106 ASP A CA 1
ATOM 808 C C . ASP A 1 106 ? -12.090 12.065 -15.213 1.00 54.72 106 ASP A C 1
ATOM 810 O O . ASP A 1 106 ? -10.898 11.827 -15.038 1.00 54.72 106 ASP A O 1
ATOM 814 N N . THR A 1 107 ? -12.736 11.592 -16.282 1.00 49.09 107 THR A N 1
ATOM 815 C CA . THR A 1 107 ? -12.015 11.155 -17.485 1.00 49.09 107 THR A CA 1
ATOM 816 C C . THR A 1 107 ? -11.747 12.389 -18.335 1.00 49.09 107 THR A C 1
ATOM 818 O O . THR A 1 107 ? -12.544 12.716 -19.219 1.00 49.09 107 THR A O 1
ATOM 821 N N . ARG A 1 108 ? -10.671 13.105 -18.014 1.00 44.75 108 ARG A N 1
ATOM 822 C CA . ARG A 1 108 ? -10.128 14.169 -18.860 1.00 44.75 108 ARG A CA 1
ATOM 823 C C . ARG A 1 108 ? -9.156 13.622 -19.895 1.00 44.75 108 ARG A C 1
ATOM 825 O O . ARG A 1 108 ? -8.415 12.672 -19.558 1.00 44.75 108 ARG A O 1
#

Secondary structure (DSSP, 8-state):
--GGGS-TTSSEEEEEETTTEEEEEEPPSSPP----HHHHHHHHHHHHHHHHHHHHHHTSS-THHHHHHHHHHHHHHHHHHTTEE--HHHHHHHHH-TTSPP-EE---

Sequence (108 aa):
MNPESFSEDAPGRVVRAPDVNWAFIPAPLPPQLEIGQDLSRSISEADRALGELRGVVTNLPSANIVLRPFLRREAVDSSRIEGTITSIEQLALLELDPDQPAATRDTR

Radius of gyration: 21.09 Å; chains: 1; bounding box: 50×27×58 Å

Foldseek 3Di:
DDQVVDDPPAQFHWDQDPPPRIDTDGHDPDDDDDPDPVVVVVVVVVVVVVVVVVVVLVPDPHSCVPPVVVVLVCVQVVCVVVQFNDDSVQVVVCVVPVPPDGGDRPPD